Protein AF-A0A3C1EHT6-F1 (afdb_monomer)

Nearest PDB structures (foldseek):
  8h2x-assembly4_E  TM=6.625E-01  e=9.592E+00  Pseudomonas phage PaP2

Radius of gyration: 18.93 Å; Cα contacts (8 Å, |Δi|>4): 45; chains: 1; bounding box: 46×19×53 Å

Secondary structure (DSSP, 8-state):
----S---SSS-HHHHHHHHHHHHHHHHHHHHHHHHHHHHHHHHHHHTT-HHHHHHHHHHHHHHHIIIIIIHHHHHHTT-

Foldseek 3Di:
DDDDPDADPPCGPVVVLVVLVVVLVVLQVCLVVVVVVLVVQCVVCVVVVPVVSVVVSVVVVVVNCCSNVVVSVVSVVVND

Mean predicted aligned error: 6.96 Å

Solvent-accessible surface area (backbone atoms only — not comparable to full-atom values): 4467 Å² total; per-residue (Å²): 136,91,78,69,99,76,77,45,96,89,70,32,70,65,55,56,39,51,55,42,44,56,54,27,51,56,33,50,53,48,38,58,53,49,55,54,46,51,55,53,46,40,53,48,14,62,74,67,70,36,62,70,48,39,55,48,44,57,55,48,48,55,56,50,46,50,50,33,53,51,51,24,46,55,33,52,60,71,63,108

Sequence (80 aa):
MNYPVWYIPSVGGGLLIALIAILHVFISHFAVGGGLYLVLAERMGLRAKNRAILDFTKGHAKFFLLVTLVLGGITGVGIW

Structure (mmCIF, N/CA/C/O backbone):
data_AF-A0A3C1EHT6-F1
#
_entry.id   AF-A0A3C1EHT6-F1
#
loop_
_atom_site.group_PDB
_atom_site.id
_atom_site.type_symbol
_atom_site.label_atom_id
_atom_site.label_alt_id
_atom_site.label_comp_id
_atom_site.label_asym_id
_atom_site.label_entity_id
_atom_site.label_seq_id
_atom_site.pdbx_PDB_ins_code
_atom_site.Cartn_x
_atom_site.Cartn_y
_atom_site.Cartn_z
_atom_site.occupancy
_atom_site.B_iso_or_equiv
_atom_site.auth_seq_id
_atom_site.auth_comp_id
_atom_site.auth_asym_id
_atom_site.auth_atom_id
_atom_site.pdbx_PDB_model_num
ATOM 1 N N . MET A 1 1 ? 31.461 -9.355 -28.083 1.00 44.56 1 MET A N 1
ATOM 2 C CA . MET A 1 1 ? 30.265 -10.029 -27.537 1.00 44.56 1 MET A CA 1
ATOM 3 C C . MET A 1 1 ? 29.204 -8.970 -27.313 1.00 44.56 1 MET A C 1
ATOM 5 O O . MET A 1 1 ? 29.310 -8.228 -26.350 1.00 44.56 1 MET A O 1
ATOM 9 N N . ASN A 1 2 ? 28.246 -8.848 -28.230 1.00 46.28 2 ASN A N 1
ATOM 10 C CA . ASN A 1 2 ? 27.122 -7.932 -28.059 1.00 46.28 2 ASN A CA 1
ATOM 11 C C . ASN A 1 2 ? 25.979 -8.713 -27.411 1.00 46.28 2 ASN A C 1
ATOM 13 O O . ASN A 1 2 ? 25.252 -9.427 -28.093 1.00 46.28 2 ASN A O 1
ATOM 17 N N . TYR A 1 3 ? 25.873 -8.606 -26.090 1.00 41.94 3 TYR A N 1
ATOM 18 C CA . TYR A 1 3 ? 24.650 -8.909 -25.351 1.00 41.94 3 TYR A CA 1
ATOM 19 C C . TYR A 1 3 ? 24.054 -7.558 -24.943 1.00 41.94 3 TYR A C 1
ATOM 21 O O . TYR A 1 3 ? 24.790 -6.703 -24.451 1.00 41.94 3 TYR A O 1
ATOM 29 N N . PRO A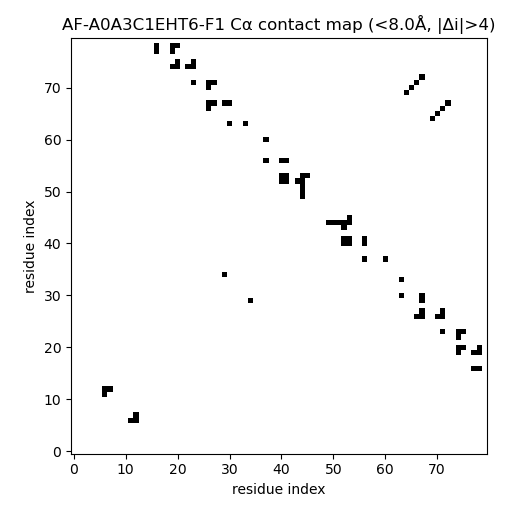 1 4 ? 22.765 -7.333 -25.240 1.00 55.12 4 PRO A N 1
ATOM 30 C CA . PRO A 1 4 ? 21.693 -8.062 -24.571 1.00 55.12 4 PRO A CA 1
ATOM 31 C C . PRO A 1 4 ? 20.817 -8.908 -25.507 1.00 55.12 4 PRO A C 1
ATOM 33 O O . PRO A 1 4 ? 20.625 -8.590 -26.675 1.00 55.12 4 PRO A O 1
ATOM 36 N N . VAL A 1 5 ? 20.218 -9.960 -24.939 1.00 60.28 5 VAL A N 1
ATOM 37 C CA . VAL A 1 5 ? 19.243 -10.869 -25.584 1.00 60.28 5 VAL A CA 1
ATOM 38 C C . VAL A 1 5 ? 17.934 -10.145 -25.978 1.00 60.28 5 VAL A C 1
ATOM 40 O O . VAL A 1 5 ? 17.130 -10.689 -26.726 1.00 60.28 5 VAL A O 1
ATOM 43 N N . TRP A 1 6 ? 17.725 -8.905 -25.514 1.00 58.62 6 TRP A N 1
ATOM 44 C CA . TRP A 1 6 ? 16.508 -8.099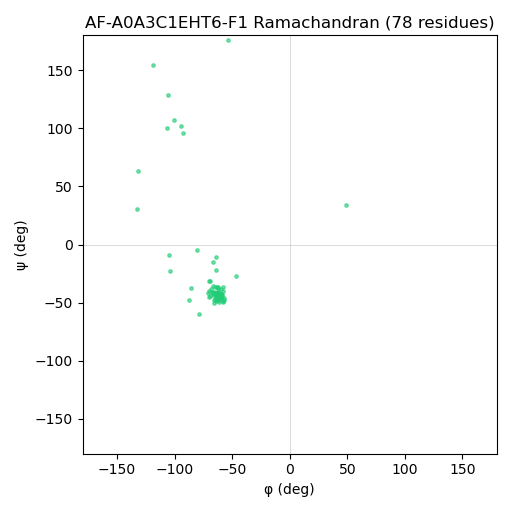 -25.697 1.00 58.62 6 TRP A CA 1
ATOM 45 C C . TRP A 1 6 ? 16.823 -6.663 -26.161 1.00 58.62 6 TRP A C 1
ATOM 47 O O . TRP A 1 6 ? 16.561 -5.685 -25.464 1.00 58.62 6 TRP A O 1
ATOM 57 N N . TYR A 1 7 ? 17.415 -6.515 -27.348 1.00 62.09 7 TYR A N 1
ATOM 58 C CA . TYR A 1 7 ? 17.592 -5.210 -27.993 1.00 62.09 7 TYR A CA 1
ATOM 59 C C . TYR A 1 7 ? 1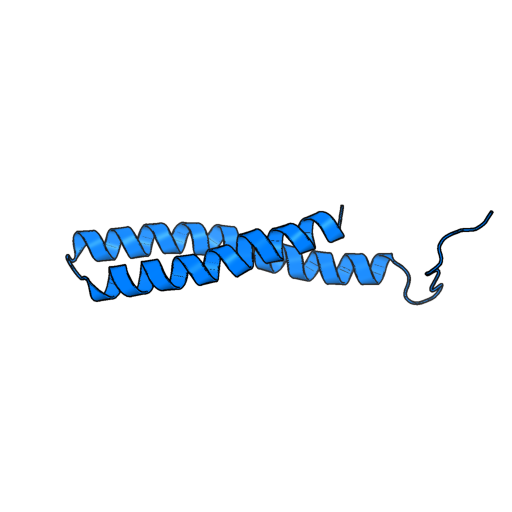6.437 -4.950 -28.969 1.00 62.09 7 TYR A C 1
ATOM 61 O O . TYR A 1 7 ? 16.407 -5.508 -30.063 1.00 62.09 7 TYR A O 1
ATOM 69 N N . ILE A 1 8 ? 15.471 -4.121 -28.559 1.00 65.19 8 ILE A N 1
ATOM 70 C CA . ILE A 1 8 ? 14.349 -3.680 -29.402 1.00 65.19 8 ILE A CA 1
ATOM 71 C C . ILE A 1 8 ? 14.616 -2.213 -29.783 1.00 65.19 8 ILE A C 1
ATOM 73 O O . ILE A 1 8 ? 14.393 -1.332 -28.952 1.00 65.19 8 ILE A O 1
ATOM 77 N N . PRO A 1 9 ? 15.115 -1.919 -30.999 1.00 59.97 9 PRO A N 1
ATOM 78 C CA . PRO A 1 9 ? 15.630 -0.592 -31.366 1.00 59.97 9 PRO A CA 1
ATOM 79 C C . PRO A 1 9 ? 14.575 0.526 -31.352 1.00 59.97 9 PRO A C 1
ATOM 81 O O . PRO A 1 9 ? 14.921 1.697 -31.247 1.00 59.97 9 PRO A O 1
ATOM 84 N N . SER A 1 10 ? 13.294 0.172 -31.470 1.00 63.12 10 SER A N 1
ATOM 85 C CA . SER A 1 10 ? 12.168 1.106 -31.605 1.00 63.12 10 SER A CA 1
ATOM 86 C C . SER A 1 10 ? 11.336 1.290 -30.329 1.00 63.12 10 SER A C 1
ATOM 88 O O . SER A 1 10 ? 10.675 2.311 -30.176 1.00 63.12 10 SER A O 1
ATOM 90 N N . VAL A 1 11 ? 11.363 0.320 -29.410 1.00 59.66 11 VAL A N 1
ATOM 91 C CA . VAL A 1 11 ? 10.513 0.255 -28.197 1.00 59.66 11 VAL A CA 1
ATOM 92 C C . VAL A 1 11 ? 11.382 -0.071 -26.971 1.00 59.66 11 VAL A C 1
ATOM 94 O O . VAL A 1 11 ? 10.959 -0.770 -26.061 1.00 59.66 11 VAL A O 1
ATOM 97 N N . GLY A 1 12 ? 12.649 0.358 -26.997 1.00 66.69 12 GLY A N 1
ATOM 98 C CA . GLY A 1 12 ? 13.736 -0.148 -26.150 1.00 66.69 12 GLY A CA 1
ATOM 99 C C . GLY A 1 12 ? 13.495 -0.141 -24.637 1.00 66.69 12 GLY A C 1
ATOM 100 O O . GLY A 1 12 ? 12.504 0.383 -24.136 1.00 66.69 12 GLY A O 1
ATOM 101 N N . GLY A 1 13 ? 14.465 -0.689 -23.891 1.00 71.19 13 GLY A N 1
ATOM 102 C CA . GLY A 1 13 ? 14.401 -0.859 -22.430 1.00 71.19 13 GLY A CA 1
ATOM 103 C C . GLY A 1 13 ? 13.934 0.377 -21.647 1.00 71.19 13 GLY A C 1
ATOM 104 O O . GLY A 1 13 ? 13.284 0.226 -20.621 1.00 71.19 13 GLY A O 1
ATOM 105 N N . GLY A 1 14 ? 14.150 1.590 -22.171 1.00 81.38 14 GLY A N 1
ATOM 106 C CA . GLY A 1 14 ? 13.616 2.828 -21.598 1.00 81.38 14 GLY A CA 1
ATOM 107 C C . GLY A 1 14 ? 12.083 2.900 -21.508 1.00 81.38 14 GLY A C 1
ATOM 108 O O . GLY A 1 14 ? 11.579 3.385 -20.501 1.00 81.38 14 GLY A O 1
ATOM 109 N N . LEU A 1 15 ? 11.323 2.392 -22.491 1.00 84.69 15 LEU A N 1
ATOM 110 C CA . LEU A 1 15 ? 9.852 2.390 -22.415 1.00 84.69 15 LEU A CA 1
ATOM 111 C C . LEU A 1 15 ? 9.353 1.403 -21.354 1.00 84.69 15 LEU A C 1
ATOM 113 O O . LEU A 1 15 ? 8.428 1.714 -20.608 1.00 84.69 15 LEU A O 1
ATOM 117 N N . LEU A 1 16 ? 9.988 0.232 -21.262 1.00 83.25 16 LEU A N 1
ATOM 118 C CA . LEU A 1 16 ? 9.672 -0.759 -20.236 1.00 83.25 16 LEU A CA 1
ATOM 119 C C . LEU A 1 16 ? 9.956 -0.206 -18.833 1.00 83.25 16 LEU A C 1
ATOM 121 O O . LEU A 1 16 ? 9.095 -0.290 -17.961 1.00 83.25 16 LEU A O 1
ATOM 125 N N . ILE A 1 17 ? 11.116 0.429 -18.642 1.00 87.44 17 ILE A N 1
ATOM 126 C CA . ILE A 1 17 ? 11.465 1.105 -17.386 1.00 87.44 17 ILE A CA 1
ATOM 127 C C . ILE A 1 17 ? 10.454 2.215 -17.083 1.00 87.44 17 ILE A C 1
ATOM 129 O O . ILE A 1 17 ? 9.969 2.289 -15.960 1.00 87.44 17 ILE A O 1
ATOM 133 N N . ALA A 1 18 ? 10.075 3.036 -18.069 1.00 90.06 18 ALA A N 1
ATOM 134 C CA . ALA A 1 18 ? 9.091 4.102 -17.878 1.00 90.06 18 ALA A CA 1
ATOM 135 C C . ALA A 1 18 ? 7.725 3.561 -17.423 1.00 90.06 18 ALA A C 1
ATOM 137 O O . ALA A 1 18 ? 7.129 4.104 -16.494 1.00 90.06 18 ALA A O 1
ATOM 138 N N . LEU A 1 19 ? 7.244 2.468 -18.025 1.00 91.69 19 LEU A N 1
ATOM 139 C CA . LEU A 1 19 ? 5.990 1.822 -17.629 1.00 91.69 19 LEU A CA 1
ATOM 140 C C . LEU A 1 19 ? 6.048 1.298 -16.189 1.00 91.69 19 LEU A C 1
ATOM 142 O O . LEU A 1 19 ? 5.137 1.568 -15.403 1.00 91.69 19 LEU A O 1
ATOM 146 N N . ILE A 1 20 ? 7.120 0.587 -15.826 1.00 92.62 20 ILE A N 1
ATOM 147 C CA . ILE A 1 20 ? 7.295 0.049 -14.469 1.00 92.62 20 ILE A CA 1
ATOM 148 C C . ILE A 1 20 ? 7.444 1.196 -13.460 1.00 92.62 20 ILE A C 1
ATOM 150 O O . ILE A 1 20 ? 6.832 1.147 -12.396 1.00 92.62 20 ILE A O 1
ATOM 154 N N . ALA A 1 21 ? 8.179 2.255 -13.806 1.00 94.31 21 ALA A N 1
ATOM 155 C CA . ALA A 1 21 ? 8.397 3.416 -12.947 1.00 94.31 21 ALA A CA 1
ATOM 156 C C . ALA A 1 21 ? 7.099 4.171 -12.652 1.00 94.31 21 ALA A C 1
ATOM 158 O O . ALA A 1 21 ? 6.841 4.503 -11.498 1.00 94.31 21 ALA A O 1
ATOM 159 N N . ILE A 1 22 ? 6.246 4.397 -13.657 1.00 95.88 22 ILE A N 1
ATOM 160 C CA . ILE A 1 22 ? 4.931 5.021 -13.451 1.00 95.88 22 ILE A CA 1
ATOM 161 C C . ILE A 1 22 ? 4.111 4.186 -12.463 1.00 95.88 22 ILE A C 1
ATOM 163 O O . ILE A 1 22 ? 3.603 4.716 -11.474 1.00 95.88 22 ILE A O 1
ATOM 167 N N . LEU A 1 23 ? 4.029 2.873 -12.694 1.00 95.31 23 LEU A N 1
ATOM 168 C CA . LEU A 1 23 ? 3.282 1.952 -11.837 1.00 95.31 23 LEU A CA 1
ATOM 169 C C . LEU A 1 23 ? 3.838 1.958 -10.400 1.00 95.31 23 LEU A C 1
ATOM 171 O O . LEU A 1 23 ? 3.075 2.083 -9.440 1.00 95.31 23 LEU A O 1
ATOM 175 N N . HIS A 1 24 ? 5.164 1.924 -10.252 1.00 95.75 24 HIS A N 1
ATOM 176 C CA . HIS A 1 24 ? 5.849 1.999 -8.965 1.00 95.75 24 HIS A CA 1
ATOM 177 C C . HIS A 1 24 ? 5.530 3.298 -8.211 1.00 95.75 24 HIS A C 1
ATOM 179 O O . HIS A 1 24 ? 5.209 3.266 -7.025 1.00 95.75 24 HIS A O 1
ATOM 185 N N . VAL A 1 25 ? 5.555 4.447 -8.893 1.00 96.38 25 VAL A N 1
ATOM 186 C CA . VAL A 1 25 ? 5.257 5.751 -8.285 1.00 96.38 25 VAL A CA 1
ATOM 187 C C . VAL A 1 25 ? 3.828 5.798 -7.742 1.00 96.38 25 VAL A C 1
ATOM 189 O O . VAL A 1 25 ? 3.627 6.285 -6.628 1.00 96.38 25 VAL A O 1
ATOM 192 N N . PHE A 1 26 ? 2.840 5.264 -8.465 1.00 95.62 26 PHE A N 1
ATOM 193 C CA . PHE A 1 26 ? 1.464 5.182 -7.960 1.00 95.62 26 PHE A CA 1
ATOM 194 C C . PHE A 1 26 ? 1.363 4.320 -6.697 1.00 95.62 26 PHE A C 1
ATOM 196 O O . PHE A 1 26 ? 0.722 4.732 -5.726 1.00 95.62 26 PHE A O 1
ATOM 203 N N . ILE A 1 27 ? 2.033 3.163 -6.674 1.00 95.81 27 ILE A N 1
ATOM 204 C CA . ILE A 1 27 ? 2.073 2.294 -5.490 1.00 95.81 27 ILE A CA 1
ATOM 205 C C . ILE A 1 27 ? 2.735 3.016 -4.313 1.00 95.81 27 ILE A C 1
ATOM 207 O O . ILE A 1 27 ? 2.221 2.953 -3.199 1.00 95.81 27 ILE A O 1
ATOM 211 N N . SER A 1 28 ? 3.820 3.752 -4.551 1.00 94.56 28 SER A N 1
ATOM 212 C CA . SER A 1 28 ? 4.531 4.510 -3.518 1.00 94.56 28 SER A CA 1
ATOM 213 C C . SER A 1 28 ? 3.674 5.626 -2.913 1.00 94.56 28 SER A C 1
ATOM 215 O O . SER A 1 28 ? 3.625 5.766 -1.693 1.00 94.56 28 SER A O 1
ATOM 217 N N . HIS A 1 29 ? 2.913 6.371 -3.722 1.00 94.50 29 HIS A N 1
ATOM 218 C CA . HIS A 1 29 ? 1.963 7.364 -3.199 1.00 94.50 29 HIS A CA 1
ATOM 219 C C . HIS A 1 29 ? 0.847 6.707 -2.383 1.00 94.50 29 HIS A C 1
ATOM 221 O O . HIS A 1 29 ? 0.487 7.198 -1.309 1.00 94.50 29 HIS A O 1
ATOM 227 N N . PHE A 1 30 ? 0.331 5.572 -2.861 1.00 93.69 30 PHE A N 1
ATOM 228 C CA . PHE A 1 30 ? -0.655 4.793 -2.124 1.00 93.69 30 PHE A CA 1
ATOM 229 C C . PHE A 1 30 ? -0.085 4.273 -0.800 1.00 93.69 30 PHE A C 1
ATOM 231 O O . PHE A 1 30 ? -0.780 4.316 0.208 1.00 93.69 30 PHE A O 1
ATOM 238 N N . ALA A 1 31 ? 1.185 3.864 -0.762 1.00 94.94 31 ALA A N 1
ATOM 239 C CA . ALA A 1 31 ? 1.868 3.436 0.454 1.00 94.94 31 ALA A CA 1
ATOM 240 C C . ALA A 1 31 ? 1.974 4.563 1.490 1.00 94.94 31 ALA A C 1
ATOM 242 O O . ALA A 1 31 ? 1.655 4.375 2.663 1.00 94.94 31 ALA A O 1
ATOM 243 N N . VAL A 1 32 ? 2.357 5.765 1.062 1.00 95.31 32 VAL A N 1
ATOM 244 C CA . VAL A 1 32 ? 2.467 6.915 1.970 1.00 95.31 32 VAL A CA 1
ATOM 245 C C . VAL A 1 32 ? 1.089 7.310 2.516 1.00 95.31 32 VAL A C 1
ATOM 247 O O . VAL A 1 32 ? 0.907 7.420 3.729 1.00 95.31 32 VAL A O 1
ATOM 250 N N . GLY A 1 33 ? 0.094 7.475 1.639 1.00 94.75 33 GLY A N 1
ATOM 251 C CA . GLY A 1 33 ? -1.254 7.885 2.042 1.00 94.75 33 GLY A CA 1
ATOM 252 C C . GLY A 1 33 ? -2.005 6.808 2.830 1.00 94.75 33 GLY A C 1
ATOM 253 O O . GLY A 1 33 ? -2.605 7.089 3.867 1.00 94.75 33 GLY A O 1
ATOM 254 N N . GLY A 1 34 ? -1.944 5.560 2.371 1.00 94.00 34 GLY A N 1
ATOM 255 C CA . GLY A 1 34 ? -2.607 4.431 3.013 1.00 94.00 34 GLY A CA 1
ATOM 256 C C . GLY A 1 34 ? -1.975 4.051 4.354 1.00 94.00 34 GLY A C 1
ATOM 257 O O . GLY A 1 34 ? -2.696 3.677 5.277 1.00 94.00 34 GLY A O 1
ATOM 258 N N . GLY A 1 35 ? -0.662 4.247 4.519 1.00 94.31 35 GLY A N 1
ATOM 259 C CA . GLY A 1 35 ? 0.008 4.088 5.811 1.00 94.31 35 GLY A CA 1
ATOM 260 C C . GLY A 1 35 ? -0.549 5.053 6.860 1.00 94.31 35 GLY A C 1
ATOM 261 O O . GLY A 1 35 ? -0.896 4.636 7.966 1.00 94.31 35 GLY A O 1
ATOM 262 N N . LEU A 1 36 ? -0.734 6.326 6.491 1.00 95.56 36 LEU A N 1
ATOM 263 C CA . LEU A 1 36 ? -1.386 7.311 7.359 1.00 95.56 36 LEU A CA 1
ATOM 264 C C . LEU A 1 36 ? -2.857 6.951 7.624 1.00 95.56 36 LEU A C 1
ATOM 266 O O . LEU A 1 36 ? -3.318 7.033 8.764 1.00 95.56 36 LEU A O 1
ATOM 270 N N . TYR A 1 37 ? -3.589 6.520 6.593 1.00 95.88 37 TYR A N 1
ATOM 271 C CA . TYR A 1 37 ? -4.988 6.106 6.714 1.00 95.88 37 TYR A CA 1
ATOM 272 C C . TYR A 1 37 ? -5.182 4.975 7.732 1.00 95.88 37 TYR A C 1
ATOM 274 O O . TYR A 1 37 ? -6.069 5.082 8.577 1.00 95.88 37 TYR A O 1
ATOM 282 N N . LEU A 1 38 ? -4.350 3.927 7.703 1.00 96.44 38 LEU A N 1
ATOM 283 C CA . LEU A 1 38 ? -4.466 2.788 8.622 1.00 96.44 38 LEU A CA 1
ATOM 284 C C . LEU A 1 38 ? -4.359 3.217 10.090 1.00 96.44 38 LEU A C 1
ATOM 286 O O . LEU A 1 38 ? -5.186 2.818 10.909 1.00 96.44 38 LEU A O 1
ATOM 290 N N . VAL A 1 39 ? -3.396 4.088 10.408 1.00 96.31 39 VAL A N 1
ATOM 291 C CA . VAL A 1 39 ? -3.209 4.613 11.771 1.00 96.31 39 VAL A CA 1
ATOM 292 C C . VAL A 1 39 ? -4.415 5.444 12.212 1.00 96.31 39 VAL A C 1
ATOM 294 O O . VAL A 1 39 ? -4.878 5.335 13.349 1.00 96.31 39 VAL A O 1
ATOM 297 N N . LEU A 1 40 ? -4.955 6.279 11.320 1.00 97.50 40 LEU A N 1
ATOM 298 C CA . LEU A 1 40 ? -6.134 7.092 11.622 1.00 97.50 40 LEU A CA 1
ATOM 299 C C . LEU A 1 40 ? -7.393 6.232 11.810 1.00 97.50 40 LEU A C 1
ATOM 301 O O . LEU A 1 40 ? -8.162 6.486 12.741 1.00 97.50 40 LEU A O 1
ATOM 305 N N . ALA A 1 41 ? -7.583 5.208 10.977 1.00 97.12 41 ALA A N 1
ATOM 306 C CA . ALA A 1 41 ? -8.705 4.277 11.060 1.00 97.12 41 ALA A CA 1
ATOM 307 C C . ALA A 1 41 ? -8.669 3.459 12.361 1.00 97.12 41 ALA A C 1
ATOM 309 O O . ALA A 1 41 ? -9.678 3.374 13.067 1.00 97.12 41 ALA A O 1
ATOM 310 N N . GLU A 1 42 ? -7.496 2.952 12.746 1.00 97.31 42 GLU A N 1
ATOM 311 C CA . GLU A 1 42 ? -7.306 2.257 14.020 1.00 97.31 42 GLU A CA 1
ATOM 312 C C . GLU A 1 42 ? -7.582 3.190 15.206 1.00 97.31 42 GLU A C 1
ATOM 314 O O . GLU A 1 42 ? -8.372 2.861 16.096 1.00 97.31 42 GLU A O 1
ATOM 319 N N . ARG A 1 43 ? -7.015 4.404 15.190 1.00 97.94 43 ARG A N 1
ATOM 320 C CA . ARG A 1 43 ? -7.237 5.408 16.241 1.00 97.94 43 ARG A CA 1
ATOM 321 C C . ARG A 1 43 ? -8.717 5.755 16.398 1.00 97.94 43 ARG A C 1
ATOM 323 O O . ARG A 1 43 ? -9.188 5.926 17.524 1.00 97.94 43 ARG A O 1
ATOM 330 N N . MET A 1 44 ? -9.447 5.871 15.292 1.00 97.62 44 MET A N 1
ATOM 331 C CA . MET A 1 44 ? -10.891 6.091 15.296 1.00 97.62 44 MET A CA 1
ATOM 332 C C . MET A 1 44 ? -11.635 4.902 15.916 1.00 97.62 44 MET A C 1
ATOM 334 O O . MET A 1 44 ? -12.459 5.111 16.807 1.00 97.62 44 MET A O 1
ATOM 338 N N . GLY A 1 45 ? -11.320 3.670 15.505 1.00 97.50 45 GLY A N 1
ATOM 339 C CA . GLY A 1 45 ? -11.933 2.452 16.045 1.00 97.50 45 GLY A CA 1
ATOM 340 C C . GLY A 1 45 ? -11.729 2.303 17.554 1.00 97.50 45 GLY A C 1
ATOM 341 O O . GLY A 1 45 ? -12.682 2.013 18.279 1.00 97.50 45 GLY A O 1
ATOM 342 N N . LEU A 1 46 ? -10.519 2.597 18.043 1.00 97.81 46 LEU A N 1
ATOM 343 C CA . LEU A 1 46 ? -10.188 2.574 19.470 1.00 97.81 46 LEU A CA 1
ATOM 344 C C . LEU A 1 46 ? -10.960 3.640 20.258 1.00 97.81 46 LEU A C 1
ATOM 346 O O . LEU A 1 46 ? -11.554 3.330 21.291 1.00 97.81 46 LEU A O 1
ATOM 350 N N . ARG A 1 47 ? -11.003 4.885 19.763 1.00 97.94 47 ARG A N 1
ATOM 351 C CA . ARG A 1 47 ? -11.744 5.985 20.409 1.00 97.94 47 ARG A CA 1
ATOM 352 C C . ARG A 1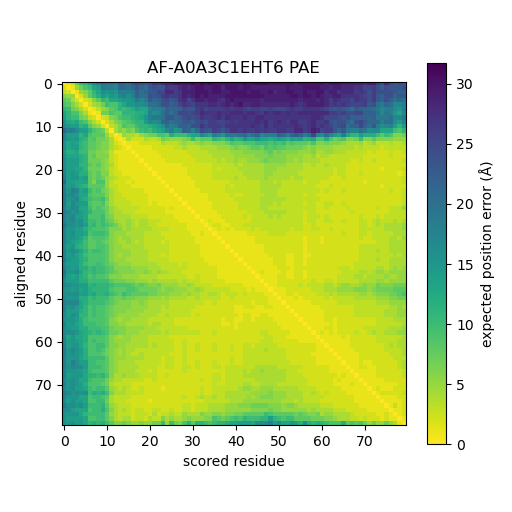 47 ? -13.244 5.719 20.477 1.00 97.94 47 ARG A C 1
ATOM 354 O O . ARG A 1 47 ? -13.863 5.996 21.498 1.00 97.94 47 ARG A O 1
ATOM 361 N N . ALA A 1 48 ? -13.810 5.167 19.408 1.00 97.31 48 ALA A N 1
ATOM 362 C CA . ALA A 1 48 ? -15.226 4.834 19.325 1.00 97.31 48 ALA A CA 1
ATOM 363 C C . ALA A 1 48 ? -15.584 3.501 20.010 1.00 97.31 48 ALA A C 1
ATOM 365 O O . ALA A 1 48 ? -16.759 3.143 20.045 1.00 97.31 48 ALA A O 1
ATOM 366 N N . LYS A 1 49 ? -14.596 2.743 20.519 1.00 96.94 49 LYS A N 1
ATOM 367 C CA . LYS A 1 49 ? -14.758 1.363 21.020 1.00 96.94 49 LYS A CA 1
ATOM 368 C C . LYS A 1 49 ? -15.514 0.457 20.033 1.00 96.94 49 LYS A C 1
ATOM 370 O O . LYS A 1 49 ? -16.259 -0.435 20.436 1.00 96.94 49 LYS A O 1
ATOM 375 N N . ASN A 1 50 ? -15.327 0.684 18.734 1.00 97.31 50 ASN A N 1
ATOM 376 C CA . ASN A 1 50 ? -16.072 0.006 17.681 1.00 97.31 50 ASN A CA 1
ATOM 377 C C . ASN A 1 50 ? -15.234 -1.127 17.076 1.00 97.31 50 ASN A C 1
ATOM 379 O O . ASN A 1 50 ? -14.297 -0.884 16.313 1.00 97.31 50 ASN A O 1
ATOM 383 N N . ARG A 1 51 ? -15.606 -2.372 17.393 1.00 96.31 51 ARG A N 1
ATOM 384 C CA . ARG A 1 51 ? -14.908 -3.569 16.901 1.00 96.31 51 ARG A CA 1
ATOM 385 C C . ARG A 1 51 ? -14.963 -3.721 15.381 1.00 96.31 51 ARG A C 1
ATOM 387 O O . ARG A 1 51 ? -13.953 -4.087 14.799 1.00 96.31 51 ARG A O 1
ATOM 394 N N . ALA A 1 52 ? -16.068 -3.354 14.732 1.00 97.12 52 ALA A N 1
ATOM 395 C CA . ALA A 1 52 ? -16.202 -3.498 13.281 1.00 97.12 52 ALA A CA 1
ATOM 396 C C . ALA A 1 52 ? -15.167 -2.658 12.512 1.00 97.12 52 ALA A C 1
ATOM 398 O O . ALA A 1 52 ? -14.617 -3.109 11.509 1.00 97.12 52 ALA A O 1
ATOM 399 N N . ILE A 1 53 ? -14.850 -1.457 13.014 1.00 96.50 53 ILE A N 1
ATOM 400 C CA . ILE A 1 53 ? -13.817 -0.589 12.425 1.00 96.50 53 ILE A CA 1
ATOM 401 C C . ILE A 1 53 ? -12.433 -1.224 12.580 1.00 96.50 53 ILE A C 1
ATOM 403 O O . ILE A 1 53 ? -11.639 -1.207 11.640 1.00 96.50 53 ILE A O 1
ATOM 407 N N . LEU A 1 54 ? -12.144 -1.803 13.746 1.00 97.50 54 LEU A N 1
ATOM 408 C CA . LEU A 1 54 ? -10.864 -2.459 14.016 1.00 97.50 54 LEU A CA 1
ATOM 409 C C . LEU A 1 54 ? -10.684 -3.719 13.162 1.00 97.50 54 LEU A C 1
ATOM 411 O O . LEU A 1 54 ? -9.622 -3.906 12.571 1.00 97.50 54 LEU A O 1
ATOM 415 N N . ASP A 1 55 ? -11.729 -4.537 13.037 1.00 97.31 55 ASP A N 1
ATOM 416 C CA . ASP A 1 55 ? -11.707 -5.759 12.230 1.00 97.31 55 ASP A CA 1
ATOM 417 C C . ASP A 1 55 ? -11.513 -5.435 10.742 1.00 97.31 55 ASP A C 1
ATOM 419 O O . ASP A 1 55 ? -10.672 -6.049 10.076 1.00 97.31 55 ASP A O 1
ATOM 423 N N . PHE A 1 56 ? -12.206 -4.408 10.234 1.00 96.56 56 PHE A N 1
ATOM 424 C CA . PHE A 1 56 ? -11.989 -3.904 8.878 1.00 96.56 56 PHE A CA 1
ATOM 425 C C . PHE A 1 56 ? -10.561 -3.386 8.687 1.00 96.56 56 PHE A C 1
ATOM 427 O O . PHE A 1 56 ? -9.890 -3.780 7.735 1.00 96.56 56 PHE A O 1
ATOM 434 N N . THR A 1 57 ? -10.072 -2.541 9.600 1.00 96.81 57 THR A N 1
ATOM 435 C CA . THR A 1 57 ? -8.729 -1.944 9.510 1.00 96.81 57 THR A CA 1
ATOM 436 C C . THR A 1 57 ? -7.653 -3.027 9.501 1.00 96.81 57 THR A C 1
ATOM 438 O O . THR A 1 57 ? -6.744 -2.989 8.674 1.00 96.81 57 THR A O 1
ATOM 441 N N . LYS A 1 58 ? -7.790 -4.054 10.350 1.00 95.50 58 LYS A N 1
ATOM 442 C CA . LYS A 1 58 ? -6.889 -5.211 10.394 1.00 95.50 58 LYS A CA 1
ATOM 443 C C . LYS A 1 58 ? -6.912 -6.014 9.091 1.00 95.50 58 LYS A C 1
ATOM 445 O O . LYS A 1 58 ? -5.855 -6.396 8.590 1.00 95.50 58 LYS A O 1
ATOM 450 N N . GLY A 1 59 ? -8.097 -6.268 8.533 1.00 95.44 59 GLY A N 1
ATOM 451 C CA . GLY A 1 59 ? -8.236 -6.946 7.243 1.00 95.44 59 GLY A CA 1
ATOM 452 C C . GLY A 1 59 ? -7.614 -6.141 6.099 1.00 95.44 59 GLY 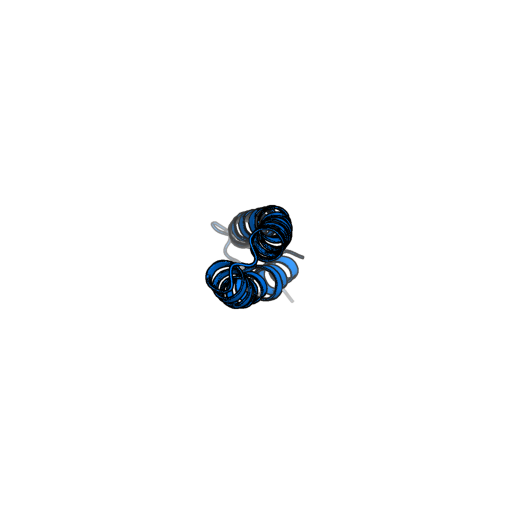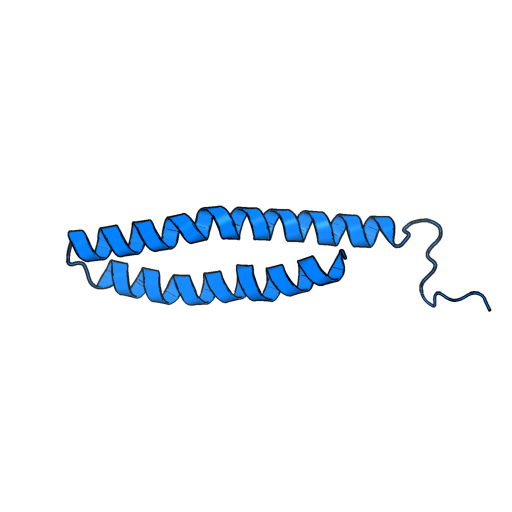A C 1
ATOM 453 O O . GLY A 1 59 ? -6.833 -6.674 5.308 1.00 95.44 59 GLY A O 1
ATOM 454 N N . HIS A 1 60 ? -7.897 -4.839 6.060 1.00 95.12 60 HIS A N 1
ATOM 455 C CA . HIS A 1 60 ? -7.378 -3.922 5.052 1.00 95.12 60 HIS A CA 1
ATOM 456 C C . HIS A 1 60 ? -5.855 -3.765 5.139 1.00 95.12 60 HIS A C 1
ATOM 458 O O . HIS A 1 60 ? -5.193 -3.724 4.105 1.00 95.12 60 HIS A O 1
ATOM 464 N N . ALA A 1 61 ? -5.276 -3.774 6.345 1.00 95.56 61 ALA A N 1
ATOM 465 C CA . ALA A 1 61 ? -3.831 -3.691 6.546 1.00 95.56 61 ALA A CA 1
ATOM 466 C C . ALA A 1 61 ? -3.070 -4.822 5.836 1.00 95.56 61 ALA A C 1
ATOM 468 O O . ALA A 1 61 ? -2.004 -4.586 5.271 1.00 95.56 61 ALA A O 1
ATOM 469 N N . LYS A 1 62 ? -3.626 -6.042 5.797 1.00 93.38 62 LYS A N 1
ATOM 470 C CA . LYS A 1 62 ? -3.010 -7.167 5.074 1.00 93.38 62 LYS A CA 1
ATOM 471 C C . LYS A 1 62 ? -2.990 -6.928 3.564 1.00 93.38 62 LYS A C 1
ATOM 473 O O . LYS A 1 62 ? -1.955 -7.126 2.934 1.00 93.38 62 LYS A O 1
ATOM 478 N N . PHE A 1 63 ? -4.118 -6.506 2.992 1.00 93.62 63 PHE A N 1
ATOM 479 C CA . PHE A 1 63 ? -4.198 -6.142 1.573 1.00 93.62 63 PHE A CA 1
ATOM 480 C C . PHE A 1 63 ? -3.207 -5.023 1.243 1.00 93.62 63 PHE A C 1
ATOM 482 O O . PHE A 1 63 ?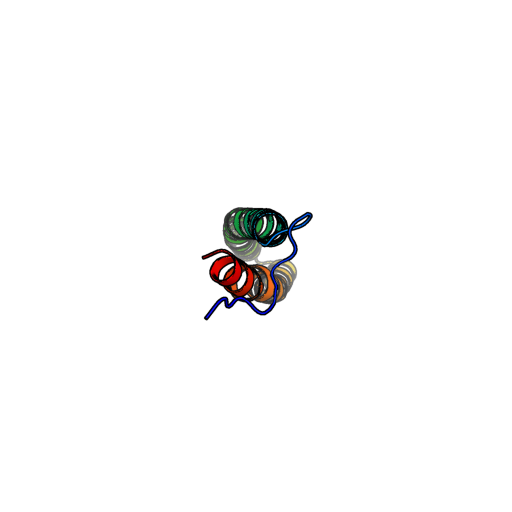 -2.415 -5.138 0.309 1.00 93.62 63 PHE A O 1
ATOM 489 N N . PHE A 1 64 ? -3.214 -3.978 2.066 1.00 95.62 64 PHE A N 1
ATOM 490 C CA . PHE A 1 64 ? -2.348 -2.824 1.927 1.00 95.62 64 PHE A CA 1
ATOM 491 C C . PHE A 1 64 ? -0.866 -3.217 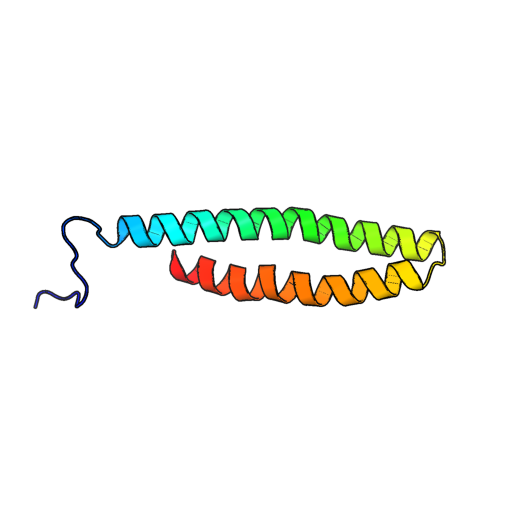1.932 1.00 95.62 64 PHE A C 1
ATOM 493 O O . PHE A 1 64 ? -0.130 -2.808 1.036 1.00 95.62 64 PHE A O 1
ATOM 500 N N . LEU A 1 65 ? -0.439 -4.058 2.879 1.00 94.06 65 LEU A N 1
ATOM 501 C CA . LEU A 1 65 ? 0.944 -4.528 2.979 1.00 94.06 65 LEU A CA 1
ATOM 502 C C . LEU A 1 65 ? 1.358 -5.332 1.741 1.00 94.06 65 LEU A C 1
ATOM 504 O O . LEU A 1 65 ? 2.437 -5.102 1.202 1.00 94.06 65 LEU A O 1
ATOM 508 N N . LEU A 1 66 ? 0.503 -6.228 1.240 1.00 94.44 66 LEU A N 1
ATOM 509 C CA . LEU A 1 66 ? 0.805 -7.001 0.031 1.00 94.44 66 LEU A CA 1
ATOM 510 C C . LEU A 1 66 ? 0.997 -6.097 -1.195 1.00 94.44 66 LEU A C 1
ATOM 512 O O . LEU A 1 66 ? 1.955 -6.269 -1.945 1.00 94.44 66 LEU A O 1
ATOM 516 N N . VAL A 1 67 ? 0.127 -5.109 -1.394 1.00 92.56 67 VAL A N 1
ATOM 517 C CA . VAL A 1 67 ? 0.228 -4.204 -2.548 1.00 92.56 67 VAL A CA 1
ATOM 518 C C . VAL A 1 67 ? 1.431 -3.269 -2.418 1.00 92.56 67 VAL A C 1
ATOM 520 O O . VAL A 1 67 ? 2.191 -3.084 -3.361 1.00 92.56 67 VAL A O 1
ATOM 523 N N . THR A 1 68 ? 1.639 -2.675 -1.251 1.00 95.00 68 THR A N 1
ATOM 524 C CA . THR A 1 68 ? 2.628 -1.599 -1.109 1.00 95.00 68 THR A CA 1
ATOM 525 C C . THR A 1 68 ? 4.032 -2.108 -0.838 1.00 95.00 68 THR A C 1
ATOM 527 O O . THR A 1 68 ? 4.986 -1.568 -1.387 1.00 95.00 68 THR A O 1
ATOM 530 N N . LEU A 1 69 ? 4.173 -3.174 -0.050 1.00 93.81 69 LEU A N 1
ATOM 531 C CA . LEU A 1 69 ? 5.479 -3.712 0.311 1.00 93.81 69 LEU A CA 1
ATOM 532 C C . LEU A 1 69 ? 5.971 -4.727 -0.721 1.00 93.81 69 LEU A C 1
ATOM 534 O O . LEU A 1 69 ? 7.110 -4.639 -1.168 1.00 93.81 69 LEU A O 1
ATOM 538 N N . VAL A 1 70 ? 5.120 -5.678 -1.125 1.00 95.25 70 VAL A N 1
ATOM 539 C CA . VAL A 1 70 ? 5.537 -6.750 -2.044 1.00 95.25 70 VAL A CA 1
ATOM 540 C C . VAL A 1 70 ? 5.566 -6.241 -3.479 1.00 95.25 70 VAL A C 1
ATOM 542 O O . VAL A 1 70 ? 6.625 -6.237 -4.102 1.00 95.25 70 VAL A O 1
ATOM 545 N N . LEU A 1 71 ? 4.432 -5.771 -4.010 1.00 94.62 71 LEU A N 1
ATOM 546 C CA . LEU A 1 71 ? 4.389 -5.278 -5.390 1.00 94.62 71 LEU A CA 1
ATOM 547 C C . LEU A 1 71 ? 5.196 -3.979 -5.545 1.00 94.62 71 LEU A C 1
ATOM 549 O O . LEU A 1 71 ? 5.921 -3.826 -6.530 1.00 94.62 71 LEU A O 1
ATOM 553 N N . GLY A 1 72 ? 5.146 -3.080 -4.557 1.00 94.56 72 GLY A N 1
ATOM 554 C CA . GLY A 1 72 ? 6.024 -1.908 -4.512 1.00 94.56 72 GLY A CA 1
ATOM 555 C C . GLY A 1 72 ? 7.506 -2.291 -4.484 1.00 94.56 72 GLY A C 1
ATOM 556 O O . GLY A 1 72 ? 8.276 -1.769 -5.283 1.00 94.56 72 GLY A O 1
ATOM 557 N N . GLY A 1 73 ? 7.903 -3.262 -3.657 1.00 94.31 73 GLY A N 1
ATOM 558 C CA . GLY A 1 73 ? 9.285 -3.749 -3.605 1.00 94.31 73 GLY A CA 1
ATOM 559 C C . GLY A 1 73 ? 9.761 -4.350 -4.930 1.00 94.31 73 GLY A C 1
ATOM 560 O O . GLY A 1 73 ? 10.824 -3.980 -5.421 1.00 94.31 73 GLY A O 1
ATOM 561 N N . ILE A 1 74 ? 8.954 -5.213 -5.556 1.00 95.31 74 ILE A N 1
ATOM 562 C CA . ILE A 1 74 ? 9.282 -5.828 -6.855 1.00 95.31 74 ILE A CA 1
ATOM 563 C C . ILE A 1 74 ? 9.437 -4.759 -7.943 1.00 95.31 74 ILE A C 1
ATOM 565 O O . ILE A 1 74 ? 10.408 -4.779 -8.695 1.00 95.31 74 ILE A O 1
ATOM 569 N N . THR A 1 75 ? 8.494 -3.818 -8.027 1.00 94.69 75 THR A N 1
ATOM 570 C CA . THR A 1 75 ? 8.533 -2.755 -9.045 1.00 94.69 75 THR A CA 1
ATOM 571 C C . THR A 1 75 ? 9.656 -1.749 -8.797 1.00 94.69 75 THR A C 1
ATOM 573 O O . THR A 1 75 ? 10.220 -1.247 -9.762 1.00 94.69 75 THR A O 1
ATOM 576 N N . GLY A 1 76 ? 10.027 -1.503 -7.536 1.00 90.75 76 GLY A N 1
ATOM 577 C CA . GLY A 1 76 ? 11.141 -0.628 -7.164 1.00 90.75 76 GLY A CA 1
ATOM 578 C C . GLY A 1 76 ? 12.502 -1.229 -7.503 1.00 90.75 76 GLY A C 1
ATOM 579 O O . GLY A 1 76 ? 13.354 -0.540 -8.052 1.00 90.75 76 GLY A O 1
ATOM 580 N N . VAL A 1 77 ? 12.690 -2.530 -7.255 1.00 91.94 77 VAL A N 1
ATOM 581 C CA . VAL A 1 77 ? 13.890 -3.256 -7.707 1.00 91.94 77 VAL A CA 1
ATOM 582 C C . VAL A 1 77 ? 13.924 -3.348 -9.233 1.00 91.94 77 VAL A C 1
ATOM 584 O O . VAL A 1 77 ? 14.985 -3.247 -9.823 1.00 91.94 77 VAL A O 1
ATOM 587 N N . GLY A 1 78 ? 12.771 -3.499 -9.892 1.00 85.44 78 GLY A N 1
ATOM 588 C CA . GLY A 1 78 ? 12.694 -3.607 -11.351 1.00 85.44 78 GLY A CA 1
ATOM 589 C C . GLY A 1 78 ? 13.093 -2.346 -12.130 1.00 85.44 78 GLY A C 1
ATOM 590 O O . GLY A 1 78 ? 13.307 -2.446 -13.337 1.00 85.44 78 GLY A O 1
ATOM 591 N N . ILE A 1 79 ? 13.175 -1.179 -11.479 1.00 87.31 79 ILE A N 1
ATOM 592 C CA . ILE A 1 79 ? 13.604 0.089 -12.101 1.00 87.31 79 ILE A CA 1
ATOM 593 C C . ILE A 1 79 ? 15.025 0.521 -11.717 1.00 87.31 79 ILE A C 1
ATOM 595 O O . ILE A 1 79 ? 15.513 1.494 -12.293 1.00 87.31 79 ILE A O 1
ATOM 599 N N . TRP A 1 80 ? 15.653 -0.146 -10.745 1.00 79.94 80 TRP A N 1
ATOM 600 C CA . TRP A 1 80 ? 17.008 0.145 -10.271 1.00 79.94 80 TRP A CA 1
ATOM 601 C C . TRP A 1 80 ? 18.016 -0.810 -10.911 1.00 79.94 80 TRP A C 1
ATOM 603 O O . TRP A 1 80 ? 19.019 -0.304 -11.460 1.00 79.94 80 TRP A O 1
#

pLDDT: mean 88.3, std 14.21, range [41.94, 97.94]

=== Feature glossary ===
The features interleaved in this record are:

— What the protein is —

Sequence gives the chain of amino acids in standard one-letter code (A=alanine, C=cysteine, …, Y=tyrosine), read N→C. It is the only feature that is directly encoded by the gene; all structural features are derived from the folded form of this sequence.

Database cross-references. InterPro integrates a dozen domain/family signature databases into unified entries with residue-range hits. GO terms attach function/process/location labels with evidence codes. CATH codes position the fold in a four-level structural taxonomy. Organism is the NCBI-taxonomy species name.

— Where its atoms are —

Atomic coordinates in PDBx/mmCIF format — the same representation the Protein Data Bank distributes. Each line of the _atom_site loop places one backbone atom in Cartesian space (units: ångströms, origin: arbitrary).

The six renders are orthographic views along the three Cartesian axes in both directions. Representation (cartoon, sticks, or surface) and color scheme (sequence-rainbow or by-chain) vary across proteins so the training set covers all the common visualization conventions.

— Local backbone conformation —

Eight-state secondary structure (DSSP): H is the canonical α-helix, G the tighter 3₁₀-helix, I the wider π-helix; E/B are β-structure, T and S are turns and bends, and '-' is everything else. DSSP derives these from the pattern of main-chain N–H···O=C hydrogen bonds, not from the sequence.

P-SEA three-state annotation labels each residue as helix, strand, or coil based purely on the geometry of the Cα trace. It serves as a fallback when the full backbone (and thus DSSP) is unavailable.

The φ/ψ torsion pair specifies the backbone conformation at each residue. φ rotates about the N–Cα bond, ψ about the Cα–C bond. Steric clashes forbid most of the (φ, ψ) plane — the allowed regions (α-helix basin, β-sheet basin, left-handed helix) are the Ramachandran-allowed regions.

— Global shape and packing —

The geometric summary reports three shape descriptors. Rg (radius of gyration) measures how spread out the Cα atoms are about their centre of mass; compact globular proteins have small Rg, elongated or unfolded ones large. Cα contacts (<8 Å, |i−j|>4) count long-range residue pairs in spatial proximity — high for tightly packed folds, near zero for rods or random coil. The bounding-box extents give the protein's footprint along x, y, z in Å.

Solvent-accessible surface area (SASA) is the area in Å² traced out by the centre of a 1.4 Å probe sphere (a water molecule) rolled over the protein's van der Waals surface (Shrake–Rupley / Lee–Richards construction). Buried residues have near-zero SASA; fully exposed residues can exceed 200 Å². The total SASA scales roughly with the number of surface residues.

The contact map is a binary N×N matrix image: pixel (i, j) is dark where Cα_i and Cα_j are within 8 Å and |i−j|>4. Because the |i−j|>4 filter removes local helical contacts, off-diagonal stripes parallel to the main diagonal indicate parallel β-sheets; stripes perpendicular to it indicate antiparallel β-sheets. The Ramachandran plot scatters every residue's (φ, ψ) pair against the sterically allowed regions. The PAE heatmap renders the predicted-aligned-error matrix.

— Structural neighborhood —

3Di is Foldseek's structural alphabet. Each residue is assigned one of twenty discrete states based on how its Cα sits relative to its spatial (not sequential) neighbors. Aligning 3Di strings finds structural homologs roughly as well as full 3D superposition, but orders of magnitude faster.

Nearest PDB neighbors are the top structural matches found by Foldseek when searching this structure against the entire Protein Data Bank. Each hit reports a TM-score (0 to 1; >0.5 almost always implies the same fold) and an E-value. These are *structural* homologs — they may share no detectable sequence similarity.

— Confidence and disorder —

For AlphaFold models, the B-factor field carries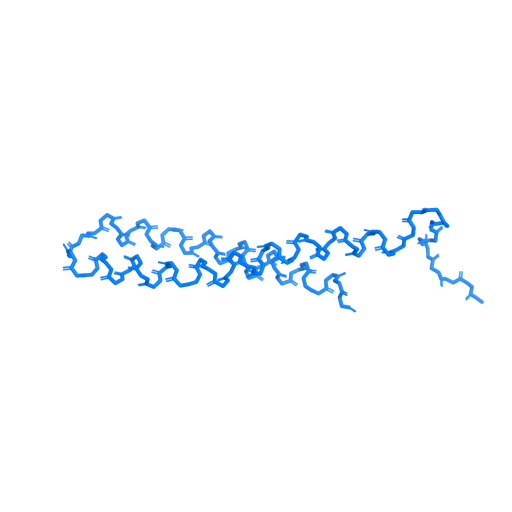 pLDDT — the model's own estimate of local accuracy on a 0–100 scale. Regions with pLDDT<50 should be treated as essentially unmodeled; they often correspond to intrinsically disordered segments.

Crystallographic B-factors measure how much each atom's electron density is smeared out, in Å². They rise in mobile loops and surface residues and fall in the buried interior. In AlphaFold models this column is repurposed to hold pLDDT instead.

Predicted aligned error is AlphaFold's pairwise confidence. Unlike pLDDT (per-residue), PAE is per-residue-pair and captures whether two parts of the structure are correctly placed relative to each other. Units are ångströms of expected positional error.